Protein AF-A0ABD6N702-F1 (afdb_monomer_lite)

Organism: NCBI:txid1247546

Structure (mmCIF, N/CA/C/O backbone):
data_AF-A0ABD6N702-F1
#
_entry.id   AF-A0ABD6N702-F1
#
loop_
_atom_site.group_PDB
_atom_site.id
_atom_site.type_symbol
_atom_site.label_atom_id
_atom_site.label_alt_id
_atom_site.label_comp_id
_atom_site.label_asym_id
_atom_site.label_entity_id
_atom_site.label_seq_id
_atom_site.pdbx_PDB_ins_code
_atom_site.Cartn_x
_atom_site.Cartn_y
_atom_site.Cartn_z
_atom_site.occupancy
_atom_site.B_iso_or_equiv
_atom_site.auth_seq_id
_atom_site.auth_comp_id
_atom_site.auth_asym_id
_atom_site.auth_atom_id
_atom_site.pdbx_PDB_model_num
ATOM 1 N N . MET A 1 1 ? -16.901 -5.057 14.409 1.00 69.88 1 MET A N 1
ATOM 2 C CA . MET A 1 1 ? -17.381 -4.128 13.347 1.00 69.88 1 MET A CA 1
ATOM 3 C C . MET A 1 1 ? -16.454 -2.918 13.345 1.00 69.88 1 MET A C 1
ATOM 5 O O . MET A 1 1 ? -16.305 -2.326 14.403 1.00 69.88 1 MET A O 1
ATOM 9 N N . LEU A 1 2 ? -15.822 -2.560 12.220 1.00 82.81 2 LEU A N 1
ATOM 10 C CA . LEU A 1 2 ? -14.832 -1.467 12.199 1.00 82.81 2 LEU A CA 1
ATOM 11 C C . LEU A 1 2 ? -15.460 -0.114 12.555 1.00 82.81 2 LEU A C 1
ATOM 13 O O . LEU A 1 2 ? -16.525 0.222 12.014 1.00 82.81 2 LEU A O 1
ATOM 17 N N . ASN A 1 3 ? -14.778 0.668 13.391 1.00 90.81 3 ASN A N 1
ATOM 18 C CA . ASN A 1 3 ? -15.126 2.062 13.667 1.00 90.81 3 ASN A CA 1
ATOM 19 C C . ASN A 1 3 ? -14.766 2.977 12.472 1.00 90.81 3 ASN A C 1
ATOM 21 O O . ASN A 1 3 ? -14.144 2.541 11.500 1.00 90.81 3 ASN A O 1
ATOM 25 N N . ALA A 1 4 ? -15.216 4.236 12.500 1.00 91.88 4 ALA A N 1
ATOM 26 C CA . ALA A 1 4 ? -15.035 5.164 11.380 1.00 91.88 4 ALA A CA 1
ATOM 27 C C . ALA A 1 4 ? -13.550 5.406 11.049 1.00 91.88 4 ALA A C 1
ATOM 29 O O . ALA A 1 4 ? -13.175 5.369 9.875 1.00 91.88 4 ALA A O 1
ATOM 30 N N . ASP A 1 5 ? -12.709 5.552 12.072 1.00 93.62 5 ASP A N 1
ATOM 31 C CA . ASP A 1 5 ? -11.272 5.779 11.914 1.00 93.62 5 ASP A CA 1
ATOM 32 C C . ASP A 1 5 ? -10.568 4.547 11.337 1.00 93.62 5 ASP A C 1
ATOM 34 O O . ASP A 1 5 ? -9.750 4.669 10.428 1.00 93.62 5 ASP A O 1
ATOM 38 N N . GLN A 1 6 ? -10.944 3.344 11.782 1.00 93.62 6 GLN A N 1
ATOM 39 C CA . GLN A 1 6 ? -10.433 2.07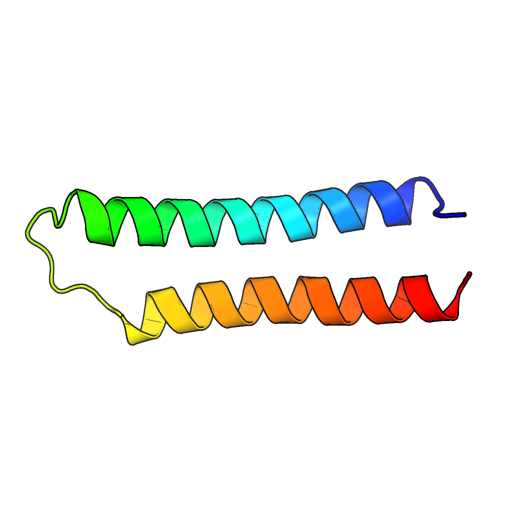9 11.255 1.00 93.62 6 GLN A CA 1
ATOM 40 C C . GLN A 1 6 ? -10.797 1.899 9.778 1.00 93.62 6 GLN A C 1
ATOM 42 O O . GLN A 1 6 ? -9.957 1.483 8.982 1.00 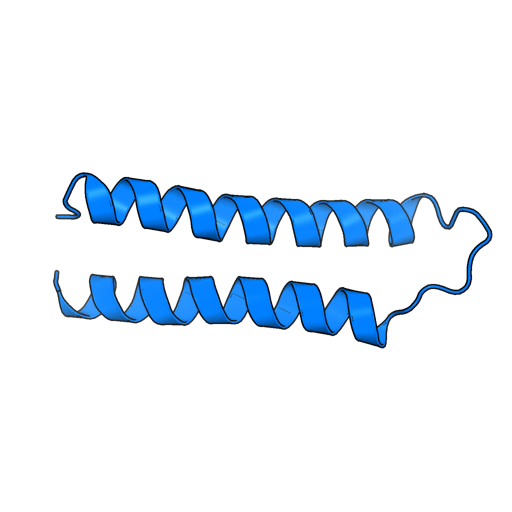93.62 6 GLN A O 1
ATOM 47 N N . ARG A 1 7 ? -12.029 2.247 9.382 1.00 94.19 7 ARG A N 1
ATOM 48 C CA . ARG A 1 7 ? -12.457 2.201 7.971 1.00 94.19 7 ARG A CA 1
ATOM 49 C C . ARG A 1 7 ? -11.686 3.203 7.123 1.00 94.19 7 ARG A C 1
ATOM 51 O O . ARG A 1 7 ? -11.242 2.861 6.029 1.00 94.19 7 ARG A O 1
ATOM 58 N N . TYR A 1 8 ? -11.522 4.425 7.623 1.00 95.50 8 TYR A N 1
ATOM 59 C CA . TYR A 1 8 ? -10.773 5.457 6.918 1.00 95.50 8 TYR A CA 1
ATOM 60 C C . TYR A 1 8 ? -9.301 5.063 6.761 1.00 95.50 8 TYR A C 1
ATOM 62 O O . TYR A 1 8 ? -8.751 5.157 5.663 1.00 95.50 8 TYR A O 1
ATOM 70 N N . ARG A 1 9 ? -8.682 4.534 7.820 1.00 96.38 9 ARG A N 1
ATOM 71 C CA . ARG A 1 9 ? -7.298 4.058 7.783 1.00 96.38 9 ARG A CA 1
ATOM 72 C C . ARG A 1 9 ? -7.123 2.875 6.833 1.00 96.38 9 ARG A C 1
ATOM 74 O O . ARG A 1 9 ? -6.190 2.898 6.034 1.00 96.38 9 ARG A O 1
ATOM 81 N N . ALA A 1 10 ? -8.037 1.901 6.858 1.00 96.06 10 ALA A N 1
ATOM 82 C CA . ALA A 1 10 ? -8.050 0.790 5.906 1.00 96.06 10 ALA A CA 1
ATOM 83 C C . ALA A 1 10 ? -8.081 1.296 4.459 1.00 96.06 10 ALA A C 1
ATOM 85 O O . ALA A 1 10 ? -7.271 0.884 3.632 1.00 96.06 10 ALA A O 1
ATOM 86 N N . TYR A 1 11 ? -8.984 2.237 4.169 1.00 96.56 11 TYR A N 1
ATOM 87 C CA . TYR A 1 11 ? -9.107 2.837 2.846 1.00 96.56 11 TYR A CA 1
ATOM 88 C C . TYR A 1 11 ? -7.817 3.541 2.404 1.00 96.56 11 TYR A C 1
ATOM 90 O O . TYR A 1 11 ? -7.387 3.360 1.268 1.00 96.56 11 TYR A O 1
ATOM 98 N N . GLN A 1 12 ? -7.174 4.312 3.286 1.00 98.25 12 GLN A N 1
ATOM 99 C CA . GLN A 1 12 ? -5.913 4.984 2.960 1.00 98.25 12 GLN A CA 1
ATOM 100 C C . GLN A 1 12 ? -4.795 3.994 2.609 1.00 98.25 12 GLN A C 1
ATOM 102 O O . GLN A 1 12 ? -4.114 4.186 1.605 1.00 98.25 12 GLN A O 1
ATOM 107 N N . LEU A 1 13 ? -4.628 2.934 3.404 1.00 98.06 13 LEU A N 1
ATOM 108 C CA . LEU A 1 13 ? -3.595 1.918 3.175 1.00 98.06 13 LEU A CA 1
ATOM 109 C C . LEU A 1 13 ? -3.825 1.167 1.859 1.00 98.06 13 LEU A C 1
ATOM 111 O O . LEU A 1 13 ? -2.909 1.028 1.050 1.00 98.06 13 LEU A O 1
ATOM 115 N N . LEU A 1 14 ? -5.070 0.761 1.600 1.00 97.44 14 LEU A N 1
ATOM 116 C CA . LEU A 1 14 ? -5.450 0.116 0.344 1.00 97.44 14 LEU A CA 1
ATOM 117 C C . LEU A 1 14 ? -5.242 1.037 -0.865 1.00 97.44 14 LEU A C 1
ATOM 119 O O . LEU A 1 14 ? -4.798 0.576 -1.913 1.00 97.44 14 LEU A O 1
ATOM 123 N N . LYS A 1 15 ? -5.512 2.340 -0.725 1.00 97.81 15 LYS A N 1
ATOM 124 C CA . LYS A 1 15 ? -5.288 3.324 -1.789 1.00 97.81 15 LYS A CA 1
ATOM 125 C C . LYS A 1 15 ? -3.803 3.510 -2.119 1.00 97.81 15 LYS A C 1
ATOM 127 O O . LYS A 1 15 ? -3.461 3.646 -3.292 1.00 97.81 15 LYS A O 1
ATOM 132 N N . GLU A 1 16 ? -2.915 3.512 -1.126 1.00 96.50 16 GLU A N 1
ATOM 133 C CA . GLU A 1 16 ? -1.467 3.578 -1.384 1.00 96.50 16 GLU A CA 1
ATOM 134 C C . GLU A 1 16 ? -0.938 2.277 -2.013 1.00 96.50 16 GLU A C 1
ATOM 136 O O . GLU A 1 16 ? -0.117 2.323 -2.936 1.00 96.50 16 GLU A O 1
ATOM 141 N N . LEU A 1 17 ? -1.461 1.117 -1.601 1.00 97.06 17 LEU A N 1
ATOM 142 C CA . LEU A 1 17 ? -1.157 -0.162 -2.246 1.00 97.06 17 LEU A CA 1
ATOM 143 C C . LEU A 1 17 ? -1.605 -0.183 -3.719 1.00 97.06 17 LEU A C 1
ATOM 145 O O . LEU A 1 17 ? -0.827 -0.580 -4.590 1.00 97.06 17 LEU A O 1
ATOM 149 N N . ASP A 1 18 ? -2.817 0.289 -4.012 1.00 96.94 18 ASP A N 1
ATOM 150 C CA . ASP A 1 18 ? -3.332 0.417 -5.380 1.00 96.94 18 ASP A CA 1
ATOM 151 C C . ASP A 1 18 ? -2.445 1.335 -6.230 1.00 96.94 18 ASP A C 1
ATOM 153 O O . ASP A 1 18 ? -1.992 0.950 -7.306 1.00 96.94 18 ASP A O 1
ATOM 157 N N . LYS A 1 19 ? -2.084 2.509 -5.703 1.00 94.44 19 LYS A N 1
ATOM 158 C CA . LYS A 1 19 ? -1.201 3.465 -6.383 1.00 94.44 19 LYS A CA 1
ATOM 159 C C . LYS A 1 19 ? 0.162 2.862 -6.736 1.00 94.44 19 LYS A C 1
ATOM 161 O O . LYS A 1 19 ? 0.630 3.054 -7.859 1.00 94.44 19 LYS A O 1
ATOM 166 N N . SER A 1 20 ? 0.801 2.146 -5.806 1.00 92.06 20 SER A N 1
ATOM 167 C CA . SE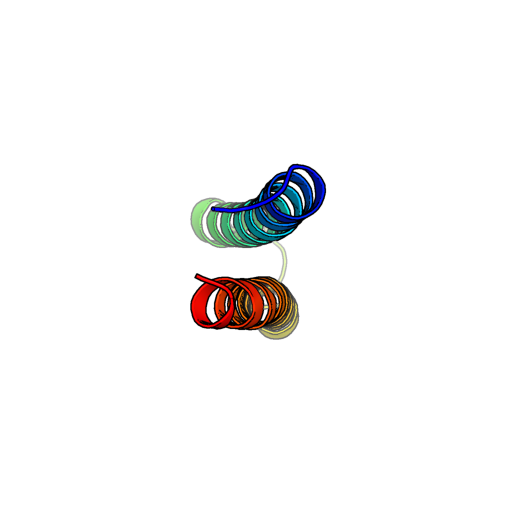R A 1 20 ? 2.091 1.485 -6.073 1.00 92.06 20 SER A CA 1
ATOM 168 C C . SER A 1 20 ? 1.958 0.378 -7.126 1.00 92.06 20 SER A C 1
ATOM 170 O O . SER A 1 20 ? 2.773 0.288 -8.044 1.00 92.06 20 SER A O 1
ATOM 172 N N . THR A 1 21 ? 0.873 -0.395 -7.068 1.00 92.88 21 THR A N 1
ATOM 173 C CA . THR A 1 21 ? 0.575 -1.456 -8.037 1.00 92.88 21 THR A CA 1
ATOM 174 C C . THR A 1 21 ? 0.304 -0.884 -9.428 1.00 92.88 21 THR A C 1
ATOM 176 O O . THR A 1 21 ? 0.887 -1.346 -10.406 1.00 92.88 21 THR A O 1
ATOM 179 N N . ALA A 1 22 ? -0.499 0.176 -9.530 1.00 92.31 22 ALA A N 1
ATOM 180 C CA . ALA A 1 22 ? -0.776 0.870 -10.782 1.00 92.31 22 ALA A CA 1
ATOM 181 C C . ALA A 1 22 ? 0.490 1.500 -11.386 1.00 92.31 22 ALA A C 1
ATOM 183 O O . ALA A 1 22 ? 0.680 1.469 -12.604 1.00 92.31 22 ALA A O 1
ATOM 184 N N . ALA A 1 23 ? 1.386 2.050 -10.559 1.00 87.44 23 ALA A N 1
ATOM 185 C CA . ALA A 1 23 ? 2.671 2.571 -11.020 1.00 87.44 23 ALA A CA 1
ATOM 186 C C . ALA A 1 23 ? 3.544 1.462 -11.628 1.00 87.44 23 ALA A C 1
ATOM 188 O O . ALA A 1 23 ? 4.082 1.641 -12.723 1.00 87.44 23 ALA A O 1
ATOM 189 N N . LEU A 1 24 ? 3.625 0.302 -10.969 1.00 87.88 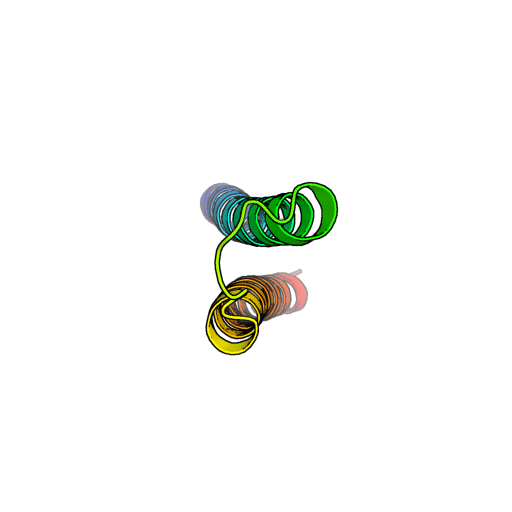24 LEU A N 1
ATOM 190 C CA . LEU A 1 24 ? 4.359 -0.855 -11.479 1.00 87.88 24 LEU A CA 1
ATOM 191 C C . LEU A 1 24 ? 3.732 -1.397 -12.772 1.00 87.88 24 LEU A C 1
ATOM 193 O O . LEU A 1 24 ? 4.445 -1.615 -13.749 1.00 87.88 24 LEU A O 1
ATOM 197 N N . MET A 1 25 ? 2.402 -1.534 -12.822 1.00 90.25 25 MET A N 1
ATOM 198 C CA . MET A 1 25 ? 1.675 -1.944 -14.030 1.00 90.25 25 MET A CA 1
ATOM 199 C C . MET A 1 25 ? 1.966 -1.013 -15.209 1.00 90.25 25 MET A C 1
ATOM 201 O O . MET A 1 25 ? 2.252 -1.490 -16.303 1.00 90.25 25 MET A O 1
ATOM 205 N N . ASN A 1 26 ? 1.950 0.305 -14.991 1.00 87.50 26 ASN A N 1
ATOM 206 C CA . ASN A 1 26 ? 2.270 1.278 -16.035 1.00 87.50 26 ASN A CA 1
ATOM 207 C C . ASN A 1 26 ? 3.719 1.151 -16.520 1.00 87.50 26 ASN A C 1
ATOM 209 O O . ASN A 1 26 ? 3.969 1.220 -17.721 1.00 87.50 26 ASN A O 1
ATOM 213 N N . ARG A 1 27 ? 4.678 0.933 -15.614 1.00 84.00 27 ARG A N 1
ATOM 214 C CA . ARG A 1 27 ? 6.089 0.723 -15.981 1.00 84.00 27 ARG A CA 1
ATOM 215 C C . ARG A 1 27 ? 6.286 -0.555 -16.793 1.00 84.00 27 ARG A C 1
ATOM 217 O O . ARG A 1 27 ? 7.015 -0.526 -17.780 1.00 84.00 27 ARG A O 1
ATOM 224 N N . VAL A 1 28 ? 5.607 -1.638 -16.415 1.00 85.62 28 VAL A N 1
ATOM 225 C CA . VAL A 1 28 ? 5.625 -2.917 -17.142 1.00 85.62 28 VAL A CA 1
ATOM 226 C C . VAL A 1 28 ? 4.985 -2.782 -18.522 1.00 85.62 28 VAL A C 1
ATOM 228 O O . VAL A 1 28 ? 5.558 -3.241 -19.504 1.00 85.62 28 VAL A O 1
ATOM 231 N N . ALA A 1 29 ? 3.815 -2.147 -18.605 1.00 87.44 29 ALA A N 1
ATOM 232 C CA . ALA A 1 29 ? 3.046 -2.048 -19.842 1.00 87.44 29 ALA A CA 1
ATOM 233 C C . ALA A 1 29 ? 3.654 -1.067 -20.850 1.00 87.44 29 ALA A C 1
ATOM 235 O O . ALA A 1 29 ? 3.626 -1.324 -22.052 1.00 87.44 29 ALA A O 1
ATOM 236 N N . TYR A 1 30 ? 4.180 0.063 -20.372 1.00 84.50 30 TYR A N 1
ATOM 237 C CA . TYR A 1 30 ? 4.564 1.175 -21.240 1.00 84.50 30 TYR A CA 1
ATOM 238 C C . TYR A 1 30 ? 6.059 1.428 -21.317 1.00 84.50 30 TYR A C 1
ATOM 240 O O . TYR A 1 30 ? 6.432 2.302 -22.100 1.00 84.50 30 TYR A O 1
ATOM 248 N N . SER A 1 31 ? 6.876 0.713 -20.525 1.00 65.00 31 SER A N 1
ATOM 249 C CA . SER A 1 31 ? 8.349 0.698 -20.521 1.00 65.00 31 SER A CA 1
ATOM 250 C C . SER A 1 31 ? 8.974 1.924 -21.199 1.00 65.00 31 SER A C 1
ATOM 252 O O . SER A 1 31 ? 9.662 1.805 -22.214 1.00 65.00 31 SER A O 1
ATOM 254 N N . HIS A 1 32 ? 8.665 3.128 -20.702 1.00 55.12 32 HIS A N 1
ATOM 255 C CA . HIS A 1 32 ? 9.079 4.367 -21.358 1.00 55.12 32 HIS A CA 1
ATOM 256 C C . HIS A 1 32 ? 10.532 4.659 -20.979 1.00 55.12 32 HIS A C 1
ATOM 258 O O . HIS A 1 32 ? 10.816 5.430 -20.069 1.00 55.12 32 HIS A O 1
ATOM 264 N N . GLY A 1 33 ? 11.450 3.970 -21.663 1.00 51.47 33 GLY A N 1
ATOM 265 C CA . GLY A 1 33 ? 12.829 4.393 -21.936 1.00 51.47 33 GLY A CA 1
ATOM 266 C C . GLY A 1 33 ? 13.804 4.530 -20.762 1.00 51.47 33 GLY A C 1
ATOM 267 O O . GLY A 1 33 ? 14.981 4.783 -20.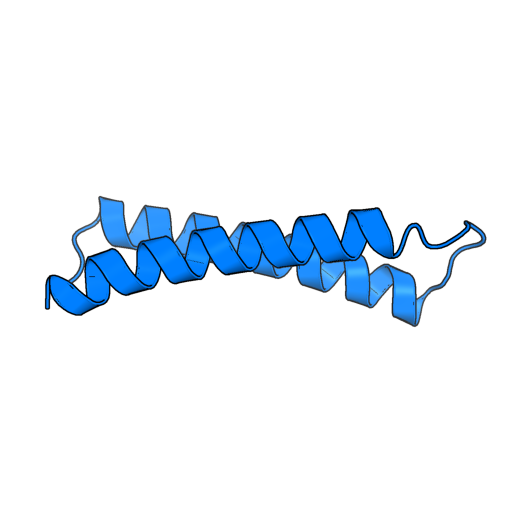999 1.00 51.47 33 GLY A O 1
ATOM 268 N N . GLY A 1 34 ? 13.362 4.367 -19.517 1.00 61.75 34 GLY A N 1
ATOM 269 C CA . GLY A 1 34 ? 14.214 4.375 -18.331 1.00 61.75 34 GLY A CA 1
ATOM 270 C C . GLY A 1 34 ? 14.497 2.966 -17.822 1.00 61.75 34 GLY A C 1
ATOM 271 O O . GLY A 1 34 ? 13.645 2.082 -17.910 1.00 61.75 34 GLY A O 1
ATOM 272 N N . LYS A 1 35 ? 15.690 2.761 -17.249 1.00 68.12 35 LYS A N 1
ATOM 273 C CA . LYS A 1 35 ? 16.001 1.564 -16.459 1.00 68.12 35 LYS A CA 1
ATOM 274 C C . LYS A 1 35 ? 14.910 1.419 -15.396 1.00 68.12 35 LYS A C 1
ATOM 276 O O . LYS A 1 35 ? 14.760 2.301 -14.555 1.00 68.12 35 LYS A O 1
ATOM 281 N N . ILE A 1 36 ? 14.140 0.336 -15.454 1.00 69.25 36 ILE A N 1
ATOM 282 C CA . ILE A 1 36 ? 13.189 0.021 -14.390 1.00 69.25 36 ILE A CA 1
ATOM 283 C C . ILE A 1 36 ? 14.022 -0.214 -13.128 1.00 69.25 36 ILE A C 1
ATOM 285 O O . ILE A 1 36 ? 14.824 -1.152 -13.076 1.00 69.25 36 ILE A O 1
ATOM 289 N N . CYS A 1 37 ? 13.861 0.653 -12.129 1.00 78.25 37 CYS A N 1
ATOM 290 C CA . CYS A 1 37 ? 14.413 0.450 -10.794 1.00 78.25 37 CYS A CA 1
ATOM 291 C C . CYS A 1 37 ? 13.547 -0.575 -10.063 1.00 78.25 37 CYS A C 1
ATOM 293 O O . CYS A 1 37 ? 12.829 -0.247 -9.125 1.00 78.25 37 CYS A O 1
ATOM 295 N N . TRP A 1 38 ? 13.602 -1.824 -10.535 1.00 83.31 38 TRP A N 1
ATOM 296 C CA . TRP A 1 38 ? 12.812 -2.935 -10.008 1.00 83.31 38 TRP A CA 1
ATOM 297 C C . TRP A 1 38 ? 12.918 -3.047 -8.495 1.00 83.31 38 TRP A C 1
ATOM 299 O O . TRP A 1 38 ? 11.924 -3.297 -7.834 1.00 83.31 38 TRP A O 1
ATOM 309 N N . GLU A 1 39 ? 14.110 -2.834 -7.952 1.00 87.62 39 GLU A N 1
ATOM 310 C CA . GLU A 1 39 ? 14.352 -2.907 -6.517 1.00 87.62 39 GLU A CA 1
ATOM 311 C C . GLU A 1 39 ? 13.557 -1.847 -5.742 1.00 87.62 39 GLU A C 1
ATOM 313 O O . GLU A 1 39 ? 12.852 -2.187 -4.799 1.00 87.62 39 GLU A O 1
ATOM 318 N N . GLU A 1 40 ? 13.575 -0.590 -6.189 1.00 86.69 40 GLU A N 1
ATOM 319 C CA . GLU A 1 40 ? 12.838 0.506 -5.546 1.00 86.69 40 GLU A CA 1
ATOM 320 C C . GLU A 1 40 ? 11.320 0.337 -5.689 1.00 86.69 40 GLU A C 1
ATOM 322 O O . GLU A 1 40 ? 10.580 0.512 -4.720 1.00 86.69 40 GLU A O 1
ATOM 327 N N . ASP A 1 41 ? 10.850 -0.029 -6.885 1.00 87.56 41 ASP A N 1
ATOM 328 C CA . ASP A 1 41 ? 9.421 -0.198 -7.157 1.00 87.56 41 ASP A CA 1
ATOM 329 C C . ASP A 1 41 ? 8.845 -1.403 -6.383 1.00 87.56 41 ASP A C 1
ATOM 331 O O . ASP A 1 41 ? 7.759 -1.314 -5.802 1.00 87.56 41 ASP A O 1
ATOM 335 N N . LEU A 1 42 ? 9.581 -2.521 -6.329 1.00 90.44 42 LEU A N 1
ATOM 336 C CA . LEU A 1 42 ? 9.185 -3.706 -5.562 1.00 90.44 42 LEU A CA 1
ATOM 337 C C . LEU A 1 42 ? 9.252 -3.455 -4.056 1.00 90.44 42 LEU A C 1
ATOM 339 O O . LEU A 1 42 ? 8.383 -3.940 -3.333 1.00 90.44 42 LEU A O 1
ATOM 343 N N . GLU A 1 43 ? 10.239 -2.699 -3.573 1.00 92.94 43 GLU A N 1
ATOM 344 C CA . GLU A 1 43 ? 10.331 -2.347 -2.156 1.00 92.94 43 GLU A CA 1
ATOM 345 C C . GLU A 1 43 ? 9.180 -1.425 -1.734 1.00 92.94 43 GLU A C 1
ATOM 347 O O . GLU A 1 43 ? 8.542 -1.656 -0.706 1.00 92.94 43 GLU A O 1
ATOM 352 N N . ALA A 1 44 ? 8.828 -0.437 -2.563 1.00 90.50 44 ALA A N 1
ATOM 353 C CA . ALA A 1 44 ? 7.675 0.424 -2.317 1.00 90.50 44 ALA A CA 1
ATOM 354 C C . ALA A 1 44 ? 6.361 -0.376 -2.267 1.00 90.50 44 ALA A C 1
ATOM 356 O O . ALA A 1 44 ? 5.551 -0.178 -1.356 1.00 90.50 44 ALA A O 1
ATOM 357 N N . GLN A 1 45 ? 6.162 -1.309 -3.206 1.00 94.12 45 GLN A N 1
ATOM 358 C CA . GLN A 1 45 ? 4.981 -2.175 -3.218 1.00 94.12 45 GLN A CA 1
ATOM 359 C C . GLN A 1 45 ? 4.952 -3.113 -2.002 1.00 94.12 45 GLN A C 1
ATOM 361 O O . GLN A 1 45 ? 3.911 -3.248 -1.356 1.00 94.12 45 GLN A O 1
ATOM 366 N N . ARG A 1 46 ? 6.090 -3.732 -1.653 1.00 95.56 46 ARG A N 1
ATOM 367 C CA . ARG A 1 46 ? 6.224 -4.603 -0.476 1.00 95.56 46 ARG A CA 1
ATOM 368 C C . ARG A 1 46 ? 5.864 -3.854 0.797 1.00 95.56 46 ARG A C 1
ATOM 370 O O . ARG A 1 46 ? 5.085 -4.367 1.594 1.00 95.56 46 ARG A O 1
ATOM 377 N N . LYS A 1 47 ? 6.403 -2.649 0.975 1.00 96.50 47 LYS A N 1
ATOM 378 C CA . LYS A 1 47 ? 6.135 -1.816 2.144 1.00 96.50 47 LYS A CA 1
ATOM 379 C C . LYS A 1 47 ? 4.651 -1.469 2.259 1.00 96.50 47 LYS A C 1
ATOM 381 O O . LYS A 1 47 ? 4.065 -1.701 3.310 1.00 96.50 47 LYS A O 1
ATOM 386 N N . ALA A 1 48 ? 4.029 -0.983 1.182 1.00 97.12 48 ALA A N 1
ATOM 387 C CA . ALA A 1 48 ? 2.603 -0.646 1.185 1.00 97.12 48 ALA A CA 1
ATOM 388 C C . ALA A 1 48 ? 1.720 -1.870 1.486 1.00 97.12 48 ALA A C 1
ATOM 390 O O . ALA A 1 48 ? 0.745 -1.775 2.232 1.00 97.12 48 ALA A O 1
ATOM 391 N N . PHE A 1 49 ? 2.083 -3.035 0.941 1.00 97.50 49 PHE A N 1
ATOM 392 C CA . PHE A 1 49 ? 1.388 -4.285 1.228 1.00 97.50 49 PHE A CA 1
ATOM 393 C C . PHE A 1 49 ? 1.549 -4.703 2.693 1.00 97.50 49 PHE A C 1
ATOM 395 O O . PHE A 1 49 ? 0.558 -5.047 3.332 1.00 97.50 49 PHE A O 1
ATOM 402 N N . GLN A 1 50 ? 2.765 -4.637 3.243 1.00 98.00 50 GLN A N 1
ATOM 403 C CA . GLN A 1 50 ? 3.026 -4.998 4.635 1.00 98.00 50 GLN A CA 1
ATOM 404 C C . GLN A 1 50 ? 2.275 -4.080 5.604 1.00 98.00 50 GLN A C 1
ATOM 406 O O . GLN A 1 50 ? 1.614 -4.577 6.508 1.00 98.00 50 GLN A O 1
ATOM 411 N N . GLU A 1 51 ? 2.286 -2.763 5.374 1.00 97.56 51 GLU A N 1
ATOM 412 C CA . GLU A 1 51 ? 1.540 -1.802 6.198 1.00 97.56 51 GLU A CA 1
ATOM 413 C C . GLU A 1 51 ? 0.029 -2.086 6.193 1.00 97.56 51 GLU A C 1
ATOM 415 O O . GLU A 1 51 ? -0.633 -1.974 7.228 1.00 97.56 51 GLU A O 1
ATOM 420 N N . TRP A 1 52 ? -0.524 -2.484 5.041 1.00 97.38 52 TRP A N 1
ATOM 421 C CA . TRP A 1 52 ? -1.910 -2.936 4.955 1.00 97.38 52 TRP A CA 1
ATOM 422 C C . TRP A 1 52 ? -2.144 -4.227 5.744 1.00 97.38 52 TRP A C 1
ATOM 424 O O . TRP A 1 52 ? -3.092 -4.283 6.524 1.00 97.38 52 TRP A O 1
ATOM 434 N N . ILE A 1 53 ? -1.305 -5.250 5.561 1.00 97.25 53 ILE A N 1
ATOM 435 C CA . ILE A 1 53 ? -1.450 -6.540 6.248 1.00 97.25 53 ILE A CA 1
ATOM 436 C C . ILE A 1 53 ? -1.346 -6.375 7.762 1.00 97.25 53 ILE A C 1
ATOM 438 O O . ILE A 1 53 ? -2.195 -6.906 8.474 1.00 97.25 53 ILE A O 1
ATOM 442 N N . ASP A 1 54 ? -0.369 -5.613 8.249 1.00 96.38 54 ASP A N 1
ATOM 443 C CA . ASP A 1 54 ? -0.185 -5.360 9.677 1.00 96.38 54 ASP A CA 1
ATOM 444 C C . ASP A 1 54 ? -1.442 -4.719 10.266 1.00 96.38 54 ASP A C 1
ATOM 446 O O . ASP A 1 54 ? -1.985 -5.198 11.262 1.00 96.38 54 ASP A O 1
ATOM 450 N N . PHE A 1 55 ? -1.984 -3.696 9.601 1.00 95.69 55 PHE A N 1
ATOM 451 C CA . PHE A 1 55 ? -3.236 -3.082 10.027 1.00 95.69 55 PHE A CA 1
ATOM 452 C C . PHE A 1 55 ? -4.423 -4.055 9.941 1.00 95.69 55 PHE A C 1
ATOM 454 O O . PHE A 1 55 ? -5.207 -4.153 10.884 1.00 95.69 55 PHE A O 1
ATOM 461 N N . ALA A 1 56 ? -4.550 -4.811 8.851 1.00 94.31 56 ALA A N 1
ATOM 462 C CA . ALA A 1 56 ? -5.620 -5.788 8.666 1.00 94.31 56 ALA A CA 1
ATOM 463 C C . ALA A 1 56 ? -5.608 -6.878 9.753 1.00 94.31 56 ALA A C 1
ATOM 465 O O . ALA A 1 56 ? -6.670 -7.298 10.207 1.00 94.31 56 ALA A O 1
ATOM 466 N N . VAL A 1 57 ? -4.425 -7.304 10.205 1.00 93.94 57 VAL A N 1
ATOM 467 C CA . VAL A 1 57 ? -4.266 -8.236 11.329 1.00 93.94 57 VAL A CA 1
ATOM 468 C C . VAL A 1 57 ? -4.766 -7.610 12.629 1.00 93.94 57 VAL A C 1
ATOM 470 O O . VAL A 1 57 ? -5.551 -8.253 13.321 1.00 93.94 57 VAL A O 1
ATOM 473 N N . THR A 1 58 ? -4.413 -6.350 12.921 1.00 90.25 58 THR A N 1
ATOM 474 C CA . THR A 1 58 ? -4.889 -5.680 14.151 1.00 90.25 58 THR A CA 1
ATOM 475 C C . THR A 1 58 ? -6.410 -5.625 14.237 1.00 90.25 58 THR A C 1
ATOM 477 O O . THR A 1 58 ? -6.972 -5.855 15.297 1.00 90.25 58 THR A O 1
ATOM 480 N N . ILE A 1 59 ? -7.092 -5.401 13.111 1.00 87.19 59 ILE A N 1
ATOM 481 C CA . ILE A 1 59 ? -8.556 -5.324 13.090 1.00 87.19 59 ILE A CA 1
ATOM 482 C C . ILE A 1 59 ? -9.246 -6.682 12.923 1.00 87.19 59 ILE A C 1
ATOM 484 O O . ILE A 1 59 ? -10.456 -6.760 13.117 1.00 87.19 59 ILE A O 1
ATOM 488 N N . ARG A 1 60 ? -8.527 -7.737 12.520 1.00 72.38 60 ARG A N 1
ATOM 489 C CA . ARG A 1 60 ? -9.054 -9.110 12.468 1.00 72.38 60 ARG A CA 1
ATOM 490 C C . ARG A 1 60 ? -9.183 -9.684 13.870 1.00 72.38 60 ARG A C 1
ATOM 492 O O . ARG A 1 60 ? -10.157 -10.367 14.148 1.00 72.38 60 ARG A O 1
ATOM 499 N N . ASP A 1 61 ? -8.203 -9.402 14.718 1.00 63.56 61 ASP A N 1
ATOM 500 C CA . ASP A 1 61 ? -8.151 -9.927 16.079 1.00 63.56 61 ASP A CA 1
ATOM 501 C C . ASP A 1 61 ? -9.043 -9.100 17.050 1.00 63.56 61 ASP A C 1
ATOM 503 O O . ASP A 1 61 ? -9.287 -9.523 18.178 1.00 63.56 61 ASP A O 1
ATOM 507 N N . ASP A 1 62 ? -9.592 -7.967 16.579 1.00 55.78 62 ASP A N 1
ATOM 508 C CA . ASP A 1 62 ? -10.560 -7.087 17.266 1.00 55.78 62 ASP A CA 1
ATOM 509 C C . ASP A 1 62 ? -12.048 -7.385 16.926 1.00 55.78 62 ASP A C 1
ATOM 511 O O . ASP A 1 62 ? -12.949 -6.655 17.365 1.00 55.78 62 ASP A O 1
ATOM 515 N N . VAL A 1 63 ? -12.342 -8.403 16.101 1.00 49.62 63 VAL A N 1
ATOM 516 C CA . VAL A 1 63 ? -13.709 -8.789 15.668 1.00 49.62 63 VAL A CA 1
ATOM 517 C C . VAL A 1 63 ? -14.034 -10.207 16.107 1.00 49.62 63 VAL A C 1
ATOM 519 O O . VAL A 1 63 ? -15.181 -10.389 16.575 1.00 49.62 63 VAL A O 1
#

Sequence (63 aa):
MLNADQRYRAYQLLKELDKSTAALMNRVAYSHGGKICWEEDLEAQRKAFQEWIDFAVTIRDDV

Radius of gyration: 14.66 Å; chains: 1; bounding box: 33×16×39 Å

Secondary structure (DSSP, 8-state):
---HHHHHHHHHHHHHHHHHHHHHHHHHHH--SS---HHHHHHHHHHHHHHHHHHHHHHHTT-

pLDDT: mean 87.11, std 12.76, range [49.62, 98.25]

Foldseek 3Di:
DDDPV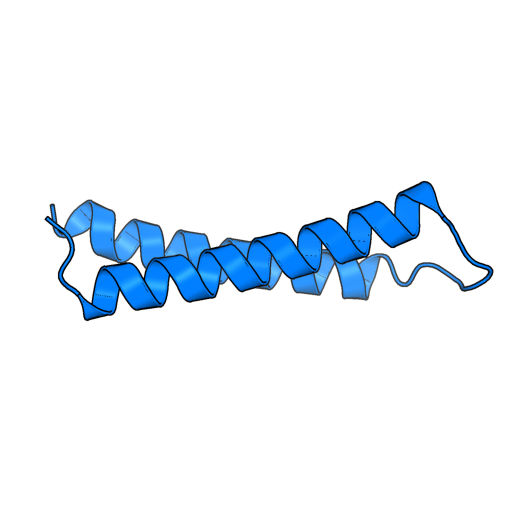LVVVLVVLVVQLVVLVVVVVCCVVVVPPDDPPCVVSVVSNVVSVVVNVVSVVVVVVVD